Protein 4Q2Q (pdb70)

Foldseek 3Di:
DKDKFKDFAALANQFDWDDDDLPFIFTQGGHPPDSRVVRDHDGFWTWQDKDPDGRSPDDPVCVVVVRNPDDGGDMIITMTHNVDGDDDDD

Structure (mmCIF, N/CA/C/O backbone):
data_4Q2Q
#
_entry.id   4Q2Q
#
_cell.length_a   50.607
_cell.length_b   50.607
_cell.length_c   78.678
_cell.angle_alpha   90.000
_cell.angle_beta   90.000
_cell.angle_gamma   90.000
#
_symmetry.space_group_name_H-M   'P 41 21 2'
#
loop_
_entity.id
_entity.type
_entity.pdbx_description
1 polymer 'Tight junction protein ZO-1'
2 water water
#
loop_
_atom_site.group_PDB
_atom_site.id
_atom_site.type_symbol
_atom_site.label_atom_id
_atom_site.label_alt_id
_atom_site.label_comp_id
_atom_site.label_asym_id
_atom_site.label_entity_id
_atom_site.label_seq_id
_atom_site.pdbx_PDB_ins_code
_atom_site.Cartn_x
_atom_site.Cartn_y
_atom_site.Cartn_z
_atom_site.occupancy
_atom_site.B_iso_or_equiv
_atom_site.auth_seq_id
_atom_site.auth_comp_id
_atom_site.auth_asym_id
_atom_site.auth_atom_id
_atom_site.pdbx_PDB_model_num
ATOM 1 N N . SER A 1 7 ? 11.375 -15.981 5.824 1.00 47.68 420 SER A N 1
ATOM 2 C CA . SER A 1 7 ? 11.583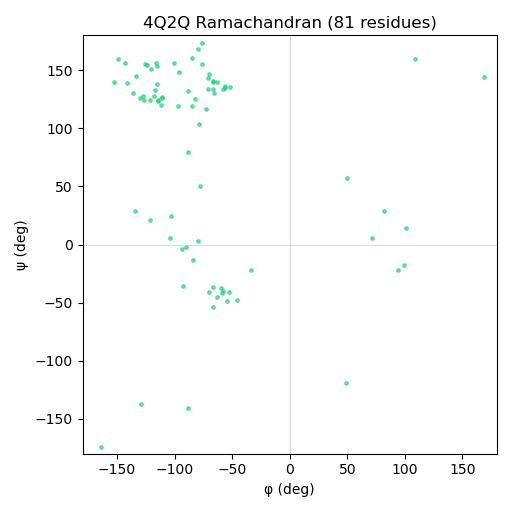 -14.590 5.281 1.00 44.16 420 SER A CA 1
ATOM 3 C C . SER A 1 7 ? 11.226 -14.452 3.793 1.00 40.41 420 SER A C 1
ATOM 4 O O . SER A 1 7 ? 10.454 -13.582 3.421 1.00 41.39 420 SER A O 1
ATOM 7 N N . MET A 1 8 ? 11.833 -15.265 2.942 1.00 33.16 421 MET A N 1
ATOM 8 C CA . MET A 1 8 ? 11.401 -15.349 1.551 1.00 33.75 421 MET A CA 1
ATOM 9 C C . MET A 1 8 ? 10.537 -16.586 1.314 1.00 28.92 421 MET A C 1
ATOM 10 O O . MET A 1 8 ? 10.595 -17.597 2.054 1.00 34.54 421 MET A O 1
ATOM 15 N N . LYS A 1 9 ? 9.723 -16.500 0.273 1.00 27.94 422 LYS A N 1
ATOM 16 C CA . LYS A 1 9 ? 8.862 -17.595 -0.121 1.00 29.12 422 LYS A CA 1
ATOM 17 C C . LYS A 1 9 ? 8.815 -17.685 -1.641 1.00 24.52 422 LYS A C 1
ATOM 18 O O . LYS A 1 9 ? 8.730 -16.665 -2.311 1.00 26.96 422 LYS A O 1
ATOM 24 N N . LEU A 1 10 ? 8.844 -18.901 -2.176 1.00 28.03 423 LEU A N 1
ATOM 25 C CA . LEU A 1 10 ? 8.736 -19.114 -3.611 1.00 26.23 423 LEU A CA 1
ATOM 26 C C . LEU A 1 10 ? 7.392 -19.787 -3.861 1.00 27.13 423 LEU A C 1
ATOM 27 O O . LEU A 1 10 ? 7.109 -20.857 -3.297 1.00 30.19 423 LEU A O 1
ATOM 32 N N . VAL A 1 11 ? 6.550 -19.125 -4.657 1.00 22.42 424 VAL A N 1
ATOM 33 C CA . VAL A 1 11 ? 5.162 -19.531 -4.946 1.00 26.30 424 VAL A CA 1
ATOM 34 C C . VAL A 1 11 ? 5.138 -19.867 -6.446 1.00 26.42 424 VAL A C 1
ATOM 35 O O . VAL A 1 11 ? 5.515 -19.026 -7.246 1.00 28.80 424 VAL A O 1
ATOM 39 N N . LYS A 1 12 ? 4.706 -21.077 -6.826 1.00 23.32 425 LYS A N 1
ATOM 40 C CA . LYS A 1 12 ? 4.658 -21.492 -8.231 1.00 21.75 425 LYS A CA 1
ATOM 41 C C . LYS A 1 12 ? 3.290 -22.067 -8.514 1.00 20.87 425 LYS A C 1
ATOM 42 O O . LYS A 1 12 ? 2.802 -22.932 -7.792 1.00 22.61 425 LYS A O 1
ATOM 48 N N . PHE A 1 13 ? 2.622 -21.542 -9.535 1.00 22.21 426 PHE A N 1
ATOM 49 C CA . PHE A 1 13 ? 1.303 -22.083 -9.914 1.00 23.83 426 PHE A CA 1
ATOM 50 C C . PHE A 1 13 ? 1.110 -21.901 -11.411 1.00 22.49 426 PHE A C 1
ATOM 51 O O . PHE A 1 13 ? 1.751 -21.042 -12.030 1.00 22.62 426 PHE A O 1
ATOM 59 N N . ARG A 1 14 ? 0.192 -22.684 -11.975 1.00 27.91 427 ARG A N 1
ATOM 60 C CA . ARG A 1 14 ? -0.215 -22.500 -13.358 1.00 30.02 427 ARG A CA 1
ATOM 61 C C . ARG A 1 14 ? -1.254 -21.385 -13.453 1.00 25.26 427 ARG A C 1
ATOM 62 O O . ARG A 1 14 ? -2.298 -21.444 -12.797 1.00 29.77 427 ARG A O 1
ATOM 70 N N . LYS A 1 15 ? -0.994 -20.378 -14.285 1.00 24.97 428 LYS A N 1
ATOM 71 C CA . LYS A 1 15 ? -1.952 -19.297 -14.464 1.00 24.11 428 LYS A CA 1
ATOM 72 C C . LYS A 1 15 ? -3.220 -19.847 -15.124 1.00 22.25 428 LYS A C 1
ATOM 73 O O . LYS A 1 15 ? -3.145 -20.556 -16.135 1.00 25.10 428 LYS A O 1
ATOM 79 N N . GLY A 1 16 ? -4.368 -19.518 -14.527 1.00 22.13 429 GLY A N 1
ATOM 80 C CA . GLY A 1 16 ? -5.664 -19.739 -15.132 1.00 22.24 429 GLY A CA 1
ATOM 81 C C . GLY A 1 16 ? -6.041 -18.547 -15.979 1.00 22.42 429 GLY A C 1
ATOM 82 O O . GLY A 1 16 ? -5.201 -17.965 -16.664 1.00 26.41 429 GLY A O 1
ATOM 83 N N . ASP A 1 17 ? -7.321 -18.168 -15.940 1.00 23.85 430 ASP A N 1
ATOM 84 C CA . ASP A 1 17 ? -7.788 -17.034 -16.711 1.00 24.84 430 ASP A CA 1
ATOM 85 C C . ASP A 1 17 ? -7.238 -15.679 -16.219 1.00 27.57 430 ASP A C 1
ATOM 86 O O . ASP A 1 17 ? -7.144 -14.713 -16.983 1.00 32.50 430 ASP A O 1
ATOM 91 N N A SER A 1 18 ? -6.903 -15.599 -14.940 0.50 26.73 431 SER A N 1
ATOM 92 N N B SER A 1 18 ? -6.853 -15.656 -14.950 0.50 25.93 431 SER A N 1
ATOM 93 C CA A SER A 1 18 ? -6.245 -14.404 -14.363 0.50 24.80 431 SER A CA 1
ATOM 94 C CA B SER A 1 18 ? -6.198 -14.499 -14.326 0.50 25.18 431 SER A CA 1
ATOM 95 C C A SER A 1 18 ? -5.198 -14.913 -13.391 0.50 22.56 431 SER A C 1
ATOM 96 C C B SER A 1 18 ? -5.047 -14.985 -13.472 0.50 24.36 431 SER A C 1
ATOM 97 O O A SER A 1 18 ? -5.220 -16.101 -13.028 0.50 22.68 431 SER A O 1
ATOM 98 O O B SER A 1 18 ? -4.844 -16.180 -13.265 0.50 24.72 431 SER A O 1
ATOM 103 N N . VAL A 1 19 ? -4.275 -14.043 -12.955 1.00 25.07 432 VAL A N 1
ATOM 104 C CA A VAL A 1 19 ? -3.216 -14.505 -12.037 0.50 22.31 432 VAL A CA 1
ATOM 105 C CA B VAL A 1 19 ? -3.193 -14.366 -12.025 0.50 22.90 432 VAL A CA 1
ATOM 106 C C . VAL A 1 19 ? -3.713 -14.623 -10.599 1.00 19.00 432 VAL A C 1
ATOM 107 O O . VAL A 1 19 ? -3.074 -15.330 -9.793 1.00 25.99 432 VAL A O 1
ATOM 114 N N . GLY A 1 20 ? -4.842 -13.980 -10.266 1.00 20.79 433 GLY A N 1
ATOM 115 C CA . GLY A 1 20 ? -5.423 -14.120 -8.912 1.00 20.60 433 GLY A CA 1
ATOM 116 C C . GLY A 1 20 ? -4.834 -13.260 -7.823 1.00 21.56 433 GLY A C 1
ATOM 117 O O . GLY A 1 20 ? -4.865 -13.647 -6.642 1.00 22.83 433 GLY A O 1
ATOM 118 N N . LEU A 1 21 ? -4.329 -12.099 -8.219 1.00 17.90 434 LEU A N 1
ATOM 119 C CA A LEU A 1 21 ? -3.600 -11.163 -7.355 0.50 17.99 434 LEU A CA 1
ATOM 120 C CA B LEU A 1 21 ? -3.806 -11.181 -7.230 0.50 17.20 434 LEU A CA 1
ATOM 121 C C . LEU A 1 21 ? -4.042 -9.731 -7.646 1.00 17.09 434 LEU A C 1
ATOM 122 O O . LEU A 1 21 ? -4.395 -9.425 -8.791 1.00 18.33 434 LEU A O 1
ATOM 131 N N . ARG A 1 22 ? -3.942 -8.850 -6.642 1.00 18.11 435 ARG A N 1
ATOM 132 C CA . ARG A 1 22 ? -3.953 -7.422 -6.859 1.00 18.22 435 ARG A CA 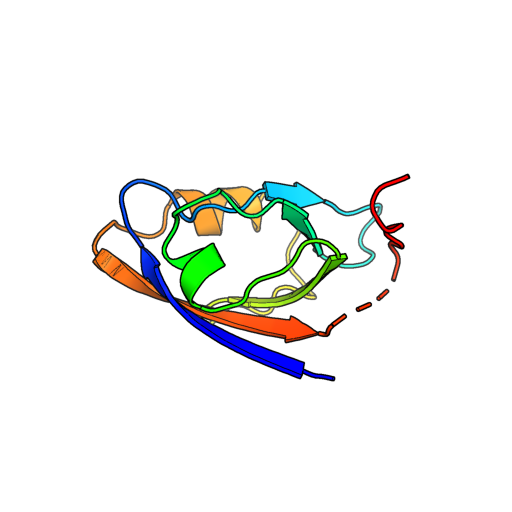1
ATOM 133 C C . ARG A 1 22 ? -2.685 -6.867 -6.239 1.00 16.80 435 ARG A C 1
ATOM 134 O O . ARG A 1 22 ? -2.126 -7.463 -5.303 1.00 17.91 435 ARG A O 1
ATOM 142 N N . LEU A 1 23 ? -2.235 -5.718 -6.754 1.00 17.34 436 LEU A N 1
ATOM 143 C CA . LEU A 1 23 ? -0.951 -5.101 -6.393 1.00 16.58 436 LEU A CA 1
ATOM 144 C C . LEU A 1 23 ? -1.158 -3.743 -5.719 1.00 15.84 436 LEU A C 1
ATOM 145 O O . LEU A 1 23 ? -2.156 -3.048 -5.944 1.00 17.76 436 LEU A O 1
ATOM 150 N N . ALA A 1 24 ? -0.154 -3.361 -4.935 1.00 16.93 437 ALA A N 1
ATOM 151 C CA . ALA A 1 24 ? -0.075 -2.006 -4.383 1.00 16.42 437 ALA A CA 1
ATOM 152 C C . ALA A 1 24 ? 1.374 -1.567 -4.364 1.00 16.52 437 ALA A C 1
ATOM 153 O O . ALA A 1 24 ? 2.301 -2.372 -4.267 1.00 17.01 437 ALA A O 1
ATOM 155 N N . GLY A 1 25 ? 1.555 -0.263 -4.374 1.00 16.44 438 GLY A N 1
ATOM 156 C CA . GLY A 1 25 ? 2.870 0.319 -4.238 1.00 17.48 438 GLY A CA 1
ATOM 157 C C . GLY A 1 25 ? 2.726 1.798 -3.881 1.00 18.06 438 GLY A C 1
ATOM 158 O O . GLY A 1 25 ? 1.627 2.282 -3.554 1.00 20.10 438 GLY A O 1
ATOM 159 N N . GLY A 1 26 ? 3.867 2.491 -3.851 1.00 20.64 439 GLY A N 1
ATOM 160 C CA . GLY A 1 26 ? 3.913 3.927 -3.630 1.00 22.75 439 GLY A CA 1
ATOM 161 C C . GLY A 1 26 ? 4.760 4.574 -4.701 1.00 22.47 439 GLY A C 1
ATOM 162 O O . GLY A 1 26 ? 4.659 4.219 -5.867 1.00 24.07 439 GLY A O 1
ATOM 163 N N . ASN A 1 27 ? 5.598 5.524 -4.290 1.00 26.36 440 ASN A N 1
ATOM 164 C CA . ASN A 1 27 ? 6.499 6.210 -5.209 1.00 29.26 440 ASN A CA 1
ATOM 165 C C . ASN A 1 27 ? 7.822 5.458 -5.335 1.00 27.27 440 ASN A C 1
ATOM 166 O O . ASN A 1 27 ? 8.801 5.808 -4.689 1.00 30.63 440 ASN A O 1
ATOM 171 N N . ASP A 1 28 ? 7.816 4.397 -6.153 1.00 28.60 441 ASP A N 1
ATOM 172 C CA . ASP A 1 28 ? 8.967 3.521 -6.413 1.00 27.65 441 ASP A CA 1
ATOM 173 C C . ASP A 1 28 ? 9.611 3.051 -5.120 1.00 27.35 441 ASP A C 1
ATOM 174 O O . ASP A 1 28 ? 10.805 3.212 -4.907 1.00 29.84 441 ASP A O 1
ATOM 179 N N . VAL A 1 29 ? 8.782 2.411 -4.297 1.00 23.20 442 VAL A N 1
ATOM 180 C CA . VAL A 1 29 ? 9.165 1.811 -3.031 1.00 22.93 442 VAL A CA 1
ATOM 181 C C . VAL A 1 29 ? 8.872 0.280 -2.971 1.00 22.93 442 VAL A C 1
ATOM 182 O O . VAL A 1 29 ? 8.764 -0.319 -1.880 1.00 23.61 442 VAL A O 1
ATOM 186 N N . GLY A 1 30 ? 8.740 -0.358 -4.137 1.00 22.56 443 GLY A N 1
ATOM 187 C CA . GLY A 1 30 ? 8.475 -1.800 -4.182 1.00 19.91 443 GLY A CA 1
ATOM 188 C C . GLY A 1 30 ? 7.065 -2.084 -4.637 1.00 18.55 443 GLY A C 1
ATOM 189 O O . GLY A 1 30 ? 6.181 -1.227 -4.583 1.00 20.39 443 GLY A O 1
ATOM 190 N N . ILE A 1 31 ? 6.861 -3.309 -5.100 1.00 16.72 444 ILE A N 1
ATOM 191 C CA . ILE A 1 31 ? 5.551 -3.807 -5.543 1.00 14.99 444 ILE A CA 1
ATOM 192 C C . ILE A 1 31 ? 5.095 -4.867 -4.534 1.00 15.35 444 ILE A C 1
ATOM 193 O O . ILE A 1 31 ? 5.834 -5.815 -4.247 1.00 16.80 444 ILE A O 1
ATOM 198 N N . PHE A 1 32 ? 3.889 -4.707 -4.002 1.00 16.19 445 PHE A N 1
ATOM 199 C CA . PHE A 1 32 ? 3.374 -5.558 -2.909 1.00 15.66 445 PHE A CA 1
ATOM 200 C C . PHE A 1 32 ? 2.089 -6.280 -3.317 1.00 16.05 445 PHE A C 1
ATOM 201 O O . PHE A 1 32 ? 1.323 -5.755 -4.139 1.00 17.15 445 PHE A O 1
ATOM 209 N N . VAL A 1 33 ? 1.872 -7.465 -2.730 1.00 16.82 446 VAL A N 1
ATOM 210 C CA . VAL A 1 33 ? 0.604 -8.168 -2.847 1.00 17.57 446 VAL A CA 1
ATOM 211 C C . VAL A 1 33 ? -0.459 -7.457 -1.999 1.00 17.42 446 VAL A C 1
ATOM 212 O O . VAL A 1 33 ? -0.310 -7.334 -0.799 1.00 17.53 446 VAL A O 1
ATOM 216 N N . ALA A 1 34 ? -1.497 -6.939 -2.657 1.00 16.85 447 ALA A N 1
ATOM 217 C CA . ALA A 1 34 ? -2.585 -6.235 -1.984 1.00 15.83 447 ALA A CA 1
ATOM 218 C C . ALA A 1 34 ? -3.854 -7.092 -1.885 1.00 18.71 447 ALA A C 1
ATOM 219 O O . ALA A 1 34 ? -4.877 -6.628 -1.392 1.00 24.41 447 ALA A O 1
ATOM 221 N N . GLY A 1 35 ? -3.785 -8.335 -2.297 1.00 18.67 448 GLY A N 1
ATOM 222 C CA . GLY A 1 35 ? -4.934 -9.205 -2.236 1.00 18.36 448 GLY A CA 1
ATOM 223 C C . GLY A 1 35 ? -4.639 -10.465 -3.025 1.00 18.50 448 GLY A C 1
ATOM 224 O O . GLY A 1 35 ? -3.918 -10.420 -4.036 1.00 18.99 448 GLY A O 1
ATOM 225 N N . VAL A 1 36 ? -5.162 -11.592 -2.527 1.00 18.83 449 VAL A N 1
ATOM 226 C CA . VAL A 1 36 ? -5.047 -12.899 -3.188 1.00 19.35 449 VAL A CA 1
ATOM 227 C C . VAL A 1 36 ? -6.452 -13.479 -3.304 1.00 17.32 449 VAL A C 1
ATOM 228 O O . VAL A 1 36 ? -7.193 -13.510 -2.358 1.00 18.56 449 VAL A O 1
ATOM 232 N N . LEU A 1 37 ? -6.827 -13.871 -4.507 1.00 19.16 450 LEU A N 1
ATOM 233 C CA . LEU A 1 37 ? -8.185 -14.282 -4.807 1.00 19.81 450 LEU A CA 1
ATOM 234 C C . LEU A 1 37 ? -8.502 -15.577 -4.074 1.00 18.63 450 LEU A C 1
ATOM 235 O O . LEU A 1 37 ? -7.711 -16.526 -4.076 1.00 18.12 450 LEU A O 1
ATOM 240 N N . GLU A 1 38 ? -9.656 -15.633 -3.433 1.00 16.57 451 GLU A N 1
ATOM 241 C CA . GLU A 1 38 ? -10.073 -16.825 -2.716 1.00 15.94 451 GLU A CA 1
ATOM 242 C C . GLU A 1 38 ? -10.312 -17.960 -3.703 1.00 16.83 451 GLU A C 1
ATOM 243 O O . GLU A 1 38 ? -10.814 -17.754 -4.795 1.00 17.42 451 GLU A O 1
ATOM 249 N N . ASP A 1 39 ? -9.887 -19.155 -3.305 1.00 19.19 452 ASP A N 1
ATOM 250 C CA . ASP A 1 39 ? -9.989 -20.383 -4.105 1.00 18.89 452 ASP A CA 1
ATOM 251 C C . ASP A 1 39 ? -9.040 -20.442 -5.310 1.00 19.47 452 ASP A C 1
ATOM 252 O O . ASP A 1 39 ? -9.072 -21.409 -6.072 1.00 23.77 452 ASP A O 1
ATOM 257 N N . SER A 1 40 ? -8.158 -19.463 -5.448 1.00 19.79 453 SER A N 1
ATOM 258 C CA . SER A 1 40 ? -7.275 -19.418 -6.617 1.00 18.90 453 SER A CA 1
ATOM 259 C C . SER A 1 40 ? -6.033 -20.282 -6.415 1.00 17.57 453 SER A C 1
ATOM 260 O O . SER A 1 40 ? -5.652 -20.588 -5.282 1.00 19.59 453 SER A O 1
ATOM 263 N N . PRO A 1 41 ? -5.368 -20.654 -7.518 1.00 18.76 454 PRO A N 1
ATOM 264 C CA . PRO A 1 41 ? -4.062 -21.307 -7.428 1.00 19.15 454 PRO A CA 1
ATOM 265 C C . PRO A 1 41 ? -3.071 -20.506 -6.580 1.00 18.52 454 PRO A C 1
ATOM 266 O O . PRO A 1 41 ? -2.326 -21.085 -5.789 1.00 19.71 454 PRO A O 1
ATOM 270 N N . ALA A 1 42 ? -3.065 -19.189 -6.718 1.00 19.14 455 ALA A N 1
ATOM 271 C CA . ALA A 1 42 ? -2.158 -18.365 -5.904 1.00 17.81 455 ALA A CA 1
ATOM 272 C C . ALA A 1 42 ? -2.386 -18.529 -4.399 1.00 20.15 455 ALA A C 1
ATOM 273 O O . ALA A 1 42 ? -1.442 -18.584 -3.620 1.00 20.35 455 ALA A O 1
ATOM 275 N N . ALA A 1 43 ? -3.642 -18.584 -3.995 1.00 20.04 456 ALA A N 1
ATOM 276 C CA . ALA A 1 43 ? -4.040 -18.857 -2.603 1.00 19.60 456 ALA A CA 1
ATOM 277 C C . ALA A 1 43 ? -3.619 -20.219 -2.115 1.00 21.41 456 ALA A C 1
ATOM 278 O O . ALA A 1 43 ? -3.134 -20.390 -1.003 1.00 23.20 456 ALA A O 1
ATOM 280 N N . LYS A 1 44 ? -3.842 -21.210 -2.961 1.00 20.86 457 LYS A N 1
ATOM 281 C CA . LYS A 1 44 ? -3.488 -22.574 -2.624 1.00 23.52 457 LYS A CA 1
ATOM 282 C C . LYS A 1 44 ? -1.995 -22.697 -2.361 1.00 20.80 457 LYS A C 1
ATOM 283 O O . LYS A 1 44 ? -1.597 -23.401 -1.461 1.00 26.41 457 LYS A O 1
ATOM 289 N N . GLU A 1 45 ? -1.183 -21.959 -3.127 1.00 21.23 458 GLU A N 1
ATOM 290 C CA . GLU A 1 45 ? 0.274 -22.061 -3.051 1.00 21.73 458 GLU A CA 1
ATOM 291 C C . GLU A 1 45 ? 0.898 -21.118 -2.048 1.00 23.80 458 GLU A C 1
ATOM 292 O O . GLU A 1 45 ? 2.088 -21.114 -1.873 1.00 30.91 458 GLU A O 1
ATOM 298 N N . GLY A 1 46 ? 0.101 -20.292 -1.389 1.00 23.45 459 GLY A N 1
ATOM 299 C CA . GLY A 1 46 ? 0.598 -19.556 -0.220 1.00 24.46 459 GLY A CA 1
ATOM 300 C C . GLY A 1 46 ? 0.979 -18.101 -0.405 1.00 22.06 459 GLY A C 1
ATOM 301 O O . GLY A 1 46 ? 1.642 -17.569 0.455 1.00 24.76 459 GLY A O 1
ATOM 302 N N . LEU A 1 47 ? 0.597 -17.450 -1.503 1.00 20.40 460 LEU A N 1
ATOM 303 C CA . LEU A 1 47 ? 0.820 -16.000 -1.629 1.00 21.65 460 LEU A CA 1
ATOM 304 C C . LEU A 1 47 ? -0.055 -15.298 -0.591 1.00 23.16 460 LEU A C 1
ATOM 305 O O . LEU A 1 47 ? -1.178 -15.765 -0.344 1.00 26.40 460 LEU A O 1
ATOM 310 N N . GLU A 1 48 ? 0.461 -14.237 0.056 1.00 23.86 461 GLU A N 1
ATOM 311 C CA . GLU A 1 48 ? -0.292 -13.488 1.092 1.00 24.73 461 GLU A CA 1
ATOM 312 C C . GLU A 1 48 ? -0.222 -11.986 0.935 1.00 21.35 461 GLU A C 1
ATOM 313 O O . GLU A 1 48 ? 0.791 -11.455 0.497 1.00 23.70 461 GLU A O 1
ATOM 319 N N . GLU A 1 49 ? -1.318 -11.304 1.273 1.00 22.61 462 GLU A N 1
ATOM 320 C CA . GLU A 1 49 ? -1.376 -9.841 1.262 1.00 20.84 462 GLU A CA 1
ATOM 321 C C . GLU A 1 49 ? -0.259 -9.337 2.171 1.00 19.76 462 GLU A C 1
ATOM 322 O O . GLU A 1 49 ? -0.029 -9.887 3.258 1.00 22.09 462 GLU A O 1
ATOM 328 N N . GLY A 1 50 ? 0.458 -8.311 1.703 1.00 18.51 463 GLY A N 1
ATOM 329 C CA . GLY A 1 50 ? 1.570 -7.711 2.447 1.00 19.37 463 GLY A CA 1
ATOM 330 C C . GLY A 1 50 ? 2.944 -8.156 2.029 1.00 20.10 463 GLY A C 1
ATOM 331 O O . GLY A 1 50 ? 3.933 -7.496 2.326 1.00 21.35 463 GLY A O 1
ATOM 332 N N . ASP A 1 51 ? 3.000 -9.282 1.317 1.00 20.88 464 ASP A N 1
ATOM 333 C CA . ASP A 1 51 ? 4.258 -9.789 0.764 1.00 22.32 464 ASP A CA 1
ATOM 334 C C . ASP A 1 51 ? 4.809 -8.778 -0.263 1.00 22.47 464 ASP A C 1
ATOM 335 O O . ASP A 1 51 ? 4.056 -8.245 -1.057 1.00 19.15 464 ASP A O 1
ATOM 340 N N . GLN A 1 52 ? 6.117 -8.539 -0.285 1.00 19.51 465 GLN A N 1
ATOM 341 C CA . GLN A 1 52 ? 6.718 -7.784 -1.376 1.00 19.32 465 GLN A CA 1
ATOM 342 C C . GLN A 1 52 ? 7.092 -8.783 -2.473 1.00 17.00 465 GLN A C 1
ATOM 343 O O . GLN A 1 52 ? 7.726 -9.805 -2.208 1.00 19.49 465 GLN A O 1
ATOM 349 N N . ILE A 1 53 ? 6.737 -8.479 -3.712 1.00 16.53 466 ILE A N 1
ATOM 350 C CA . ILE A 1 53 ? 7.132 -9.310 -4.862 1.00 16.50 466 ILE A CA 1
ATOM 351 C C . ILE A 1 53 ? 8.507 -8.869 -5.303 1.00 17.52 466 ILE A C 1
ATOM 352 O O . ILE A 1 53 ? 8.714 -7.717 -5.694 1.00 18.82 466 ILE A O 1
ATOM 357 N N . LEU A 1 54 ? 9.437 -9.802 -5.245 1.00 17.10 467 LEU A N 1
ATOM 358 C CA . LEU A 1 54 ? 10.819 -9.538 -5.668 1.00 17.82 467 LEU A CA 1
ATOM 359 C C . LEU A 1 54 ? 11.108 -9.883 -7.108 1.00 16.71 467 LEU A C 1
ATOM 360 O O . LEU A 1 54 ? 11.881 -9.200 -7.792 1.00 18.29 467 LEU A O 1
ATOM 365 N N . ARG A 1 55 ? 10.492 -10.945 -7.563 1.00 17.86 468 ARG A N 1
ATOM 366 C CA . ARG A 1 55 ? 10.729 -11.485 -8.893 1.00 17.59 468 ARG A CA 1
ATOM 367 C C . ARG A 1 55 ? 9.455 -12.204 -9.337 1.00 17.08 468 ARG A C 1
ATOM 368 O O . ARG A 1 55 ? 8.832 -12.918 -8.547 1.00 17.38 468 ARG A O 1
ATOM 376 N N . VAL A 1 56 ? 9.117 -12.033 -10.609 1.00 16.34 469 VAL A N 1
ATOM 377 C CA . VAL A 1 56 ? 8.126 -12.883 -11.271 1.00 15.46 469 VAL A CA 1
ATOM 378 C C . VAL A 1 56 ? 8.781 -13.426 -12.528 1.00 16.50 469 VAL A C 1
ATOM 379 O O . VAL A 1 56 ? 9.295 -12.678 -13.345 1.00 18.26 469 VAL A O 1
ATOM 383 N N . ASN A 1 57 ? 8.798 -14.737 -12.651 1.00 16.09 470 ASN A N 1
ATOM 384 C CA . ASN A 1 57 ? 9.469 -15.411 -13.787 1.00 17.51 470 ASN A CA 1
ATOM 385 C C . ASN A 1 57 ? 10.857 -14.855 -13.969 1.00 18.36 470 ASN A C 1
ATOM 386 O O . ASN A 1 57 ? 11.652 -14.955 -13.020 1.00 18.15 470 ASN A O 1
ATOM 391 N N . ASN A 1 58 ? 11.167 -14.264 -15.119 1.00 17.30 471 ASN A N 1
ATOM 392 C CA . ASN A 1 58 ? 12.519 -13.753 -15.369 1.00 17.04 471 ASN A CA 1
ATOM 393 C C . ASN A 1 58 ? 12.653 -12.240 -15.248 1.00 18.24 471 ASN A C 1
ATOM 394 O O . ASN A 1 58 ? 13.543 -11.665 -15.815 1.00 17.95 471 ASN A O 1
ATOM 399 N N . VAL A 1 59 ? 11.769 -11.607 -14.478 1.00 17.88 472 VAL A N 1
ATOM 400 C CA . VAL A 1 59 ? 11.719 -10.151 -14.319 1.00 17.91 472 VAL A CA 1
ATOM 401 C C . VAL A 1 59 ? 11.989 -9.708 -12.870 1.00 17.50 472 VAL A C 1
ATOM 402 O O . VAL A 1 59 ? 11.387 -10.213 -11.931 1.00 16.83 472 VAL A O 1
ATOM 406 N N . ASP A 1 60 ? 12.856 -8.707 -12.722 1.00 18.70 473 ASP A N 1
ATOM 407 C CA . ASP A 1 60 ? 13.164 -8.101 -11.429 1.00 17.12 473 ASP A CA 1
ATOM 408 C C . ASP A 1 60 ? 12.049 -7.126 -11.050 1.00 16.97 473 ASP A C 1
ATOM 409 O O . ASP A 1 60 ? 11.974 -5.993 -11.560 1.00 18.72 473 ASP A O 1
ATOM 414 N N . PHE A 1 61 ? 11.205 -7.565 -10.128 1.00 18.10 474 PHE A N 1
ATOM 415 C CA . PHE A 1 61 ? 10.058 -6.767 -9.714 1.00 17.60 474 PHE A CA 1
ATOM 416 C C . PHE A 1 61 ? 10.430 -5.655 -8.712 1.00 18.00 474 PHE A C 1
ATOM 417 O O . PHE A 1 61 ? 9.548 -4.909 -8.253 1.00 18.36 474 PHE A O 1
ATOM 425 N N . THR A 1 62 ? 11.718 -5.520 -8.401 1.00 19.18 475 THR A N 1
ATOM 426 C CA . THR A 1 62 ? 12.220 -4.402 -7.606 1.00 19.53 475 THR A CA 1
ATOM 427 C C . THR A 1 62 ? 12.721 -3.237 -8.478 1.00 20.28 475 THR A C 1
ATOM 428 O O . THR A 1 62 ? 13.095 -2.187 -7.907 1.00 22.52 475 THR A O 1
ATOM 432 N N . ASN A 1 63 ? 12.713 -3.392 -9.820 1.00 19.83 476 ASN A N 1
ATOM 433 C CA . ASN A 1 63 ? 13.159 -2.336 -10.759 1.00 21.16 476 ASN A CA 1
ATOM 434 C C . ASN A 1 63 ? 12.266 -2.072 -11.979 1.00 21.34 476 ASN A C 1
ATOM 435 O O . ASN A 1 63 ? 12.750 -1.791 -13.096 1.00 26.39 476 ASN A O 1
ATOM 440 N N . ILE A 1 64 ? 10.991 -2.329 -11.780 1.00 25.30 477 ILE A N 1
ATOM 441 C CA . ILE A 1 64 ? 9.926 -2.234 -12.807 1.00 25.17 477 ILE A CA 1
ATOM 442 C C . ILE A 1 64 ? 8.959 -1.102 -12.381 1.00 26.13 477 ILE A C 1
ATOM 443 O O . ILE A 1 64 ? 8.648 -0.968 -11.197 1.00 23.74 477 ILE A O 1
ATOM 448 N N . ILE A 1 65 ? 8.497 -0.260 -13.316 1.00 27.28 478 ILE A N 1
ATOM 449 C CA . ILE A 1 65 ? 7.497 0.762 -12.976 1.00 28.58 478 ILE A CA 1
ATOM 450 C C . ILE A 1 65 ? 6.138 0.079 -12.838 1.00 24.21 478 ILE A C 1
ATOM 451 O O . ILE A 1 65 ? 5.885 -0.989 -13.398 1.00 24.71 478 ILE A O 1
ATOM 456 N N . ARG A 1 66 ? 5.290 0.731 -12.066 1.00 25.85 479 ARG A N 1
ATOM 457 C CA . ARG A 1 66 ? 3.968 0.232 -11.717 1.00 23.65 479 ARG A CA 1
ATOM 458 C C . ARG A 1 66 ? 3.178 -0.325 -12.917 1.00 20.13 479 ARG A C 1
ATOM 459 O O . ARG A 1 66 ? 2.600 -1.408 -12.860 1.00 23.50 479 ARG A O 1
ATOM 467 N N . GLU A 1 67 ? 3.161 0.438 -14.002 1.00 22.57 480 GLU A N 1
ATOM 468 C CA . GLU A 1 67 ? 2.306 0.078 -15.122 1.00 22.37 480 GLU A CA 1
ATOM 469 C C . GLU A 1 67 ? 2.743 -1.212 -15.824 1.00 21.10 480 GLU A C 1
ATOM 470 O O . GLU A 1 67 ? 1.900 -2.006 -16.248 1.00 20.82 480 GLU A O 1
ATOM 476 N N A GLU A 1 68 ? 4.051 -1.400 -15.918 0.50 21.99 481 GLU A N 1
ATOM 477 N N B GLU A 1 68 ? 4.047 -1.464 -15.988 0.50 21.93 481 GLU A N 1
ATOM 478 C CA A GLU A 1 68 ? 4.571 -2.620 -16.481 0.50 21.27 481 GLU A CA 1
ATOM 479 C CA B GLU A 1 68 ? 4.481 -2.747 -16.607 0.50 21.28 481 GLU A CA 1
ATOM 480 C C A GLU A 1 68 ? 4.298 -3.838 -15.605 0.50 20.21 481 GLU A C 1
ATOM 481 C C B GLU A 1 68 ? 4.444 -3.923 -15.612 0.50 21.13 481 GLU A C 1
ATOM 482 O O A GLU A 1 68 ? 3.947 -4.909 -16.109 0.50 21.33 481 GLU A O 1
ATOM 483 O O B GLU A 1 68 ? 4.371 -5.069 -16.046 0.50 24.64 481 GLU A O 1
ATOM 494 N N . ALA A 1 69 ? 4.458 -3.656 -14.299 1.00 22.77 482 ALA A N 1
ATOM 495 C CA . ALA A 1 69 ? 4.198 -4.740 -13.299 1.00 22.81 482 ALA A CA 1
ATOM 496 C C . ALA A 1 69 ? 2.771 -5.290 -13.505 1.00 20.12 482 ALA A C 1
ATOM 497 O O . ALA A 1 69 ? 2.543 -6.486 -13.566 1.00 23.99 482 ALA A O 1
ATOM 499 N N . VAL A 1 70 ? 1.836 -4.377 -13.702 1.00 21.48 483 VAL A N 1
ATOM 500 C CA . VAL A 1 70 ? 0.461 -4.745 -13.953 1.00 21.43 483 VAL A CA 1
ATOM 501 C C . VAL A 1 7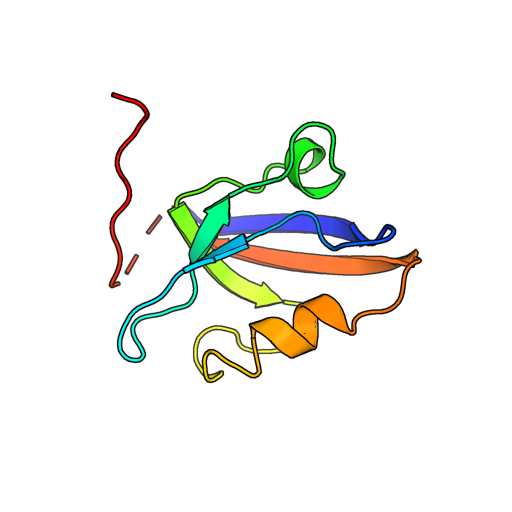0 ? 0.289 -5.465 -15.288 1.00 20.26 483 VAL A C 1
ATOM 502 O O . VAL A 1 70 ? -0.296 -6.541 -15.319 1.00 20.66 483 VAL A O 1
ATOM 506 N N . LEU A 1 71 ? 0.763 -4.853 -16.380 1.00 22.28 484 LEU A N 1
ATOM 507 C CA . LEU A 1 71 ? 0.556 -5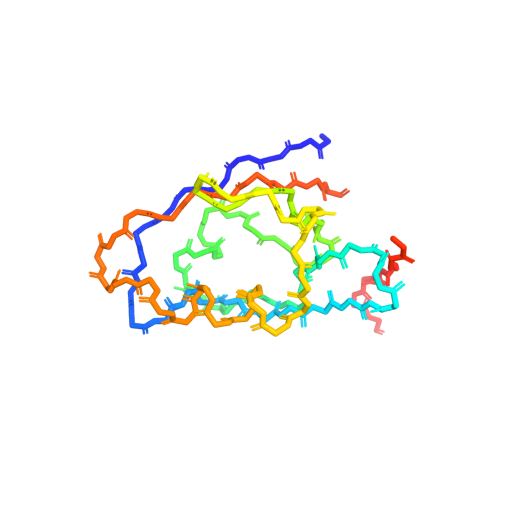.418 -17.701 1.00 23.95 484 LEU A CA 1
ATOM 508 C C . LEU A 1 71 ? 1.292 -6.736 -17.900 1.00 21.41 484 LEU A C 1
ATOM 509 O O . LEU A 1 71 ? 0.783 -7.640 -18.564 1.00 22.96 484 LEU A O 1
ATOM 514 N N . PHE A 1 72 ? 2.497 -6.851 -17.335 1.00 20.83 485 PHE A N 1
ATOM 515 C CA . PHE A 1 72 ? 3.230 -8.096 -17.415 1.00 21.26 485 PHE A CA 1
ATOM 516 C C . PHE A 1 72 ? 2.379 -9.252 -16.882 1.00 19.58 485 PHE A C 1
ATOM 517 O O . PHE A 1 72 ? 2.272 -10.310 -17.498 1.00 20.89 485 PHE A O 1
ATOM 525 N N . LEU A 1 73 ? 1.787 -9.072 -15.714 1.00 19.42 486 LEU A N 1
ATOM 526 C CA . LEU A 1 73 ? 1.015 -10.159 -15.089 1.00 19.57 486 LEU A CA 1
ATOM 527 C C . LEU A 1 73 ? -0.277 -10.420 -15.865 1.00 20.39 486 LEU A C 1
ATOM 528 O O . LEU A 1 73 ? -0.631 -11.573 -16.122 1.00 21.94 486 LEU A O 1
ATOM 533 N N . LEU A 1 74 ? -0.938 -9.370 -16.303 1.00 22.66 487 LEU A N 1
ATOM 534 C CA . LEU A 1 74 ? -2.145 -9.553 -17.147 1.00 25.70 487 LEU A CA 1
ATOM 535 C C . LEU A 1 74 ? -1.890 -10.332 -18.429 1.00 27.85 487 LEU A C 1
ATOM 536 O O . LEU A 1 74 ? -2.739 -11.127 -18.880 1.00 33.93 487 LEU A O 1
ATOM 541 N N . ASP A 1 75 ? -0.757 -10.058 -19.046 1.00 26.82 488 ASP A N 1
ATOM 542 C CA . ASP A 1 75 ? -0.462 -10.625 -20.364 1.00 27.65 488 ASP A CA 1
ATOM 543 C C . ASP A 1 75 ? 0.128 -12.030 -20.364 1.00 32.07 488 ASP A C 1
ATOM 544 O O . ASP A 1 75 ? 0.141 -12.670 -21.413 1.00 30.62 488 ASP A O 1
ATOM 549 N N . LEU A 1 76 ? 0.581 -12.548 -19.218 1.00 24.12 489 LEU A N 1
ATOM 550 C CA . LEU A 1 76 ? 1.078 -13.922 -19.206 1.00 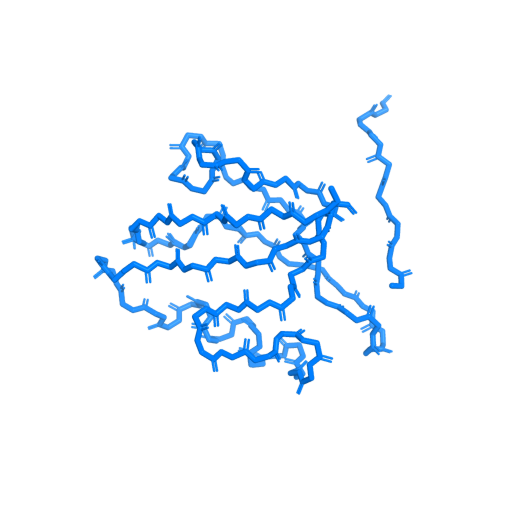26.73 489 LEU A CA 1
ATOM 551 C C . LEU A 1 76 ? -0.025 -14.842 -19.727 1.00 23.73 489 LEU A C 1
ATOM 552 O O . LEU A 1 76 ? -1.189 -14.681 -19.346 1.00 24.91 489 LEU A O 1
ATOM 557 N N . PRO A 1 77 ? 0.322 -15.778 -20.626 1.00 27.62 490 PRO A N 1
ATOM 558 C CA . PRO A 1 77 ? -0.736 -16.647 -21.131 1.00 28.23 490 PRO A CA 1
ATOM 559 C C . PRO A 1 77 ? -1.285 -17.652 -20.130 1.00 27.63 490 PRO A C 1
ATOM 560 O O . PRO A 1 77 ? -0.563 -18.195 -19.296 1.00 24.34 490 PRO A O 1
ATOM 564 N N . LYS A 1 78 ? -2.570 -17.937 -20.266 1.00 29.55 491 LYS A N 1
ATOM 565 C CA . LYS A 1 78 ? -3.203 -19.018 -19.550 1.00 26.45 491 LYS A CA 1
ATOM 566 C C . LYS A 1 78 ? -2.439 -20.308 -19.738 1.00 26.19 491 LYS A C 1
ATOM 567 O O . LYS A 1 78 ? -2.074 -20.667 -20.864 1.00 28.93 491 LYS A O 1
ATOM 573 N N . GLY A 1 79 ? -2.246 -21.034 -18.651 1.00 25.87 492 GLY A N 1
ATOM 574 C CA . GLY A 1 79 ? -1.545 -22.291 -18.696 1.00 27.55 492 GLY A CA 1
ATOM 575 C C . GLY A 1 79 ? -0.080 -22.214 -18.410 1.00 28.48 492 GLY A C 1
ATOM 576 O O . GLY A 1 79 ? 0.542 -23.222 -18.037 1.00 29.71 492 GLY A O 1
ATOM 577 N N . GLU A 1 80 ? 0.502 -21.034 -18.590 1.00 26.40 493 GLU A N 1
ATOM 578 C CA . GLU A 1 80 ? 1.909 -20.886 -18.283 1.00 25.33 493 GLU A CA 1
ATOM 579 C C . GLU A 1 80 ? 2.129 -20.927 -16.775 1.00 25.31 493 GLU A C 1
ATOM 580 O O . GLU A 1 80 ? 1.337 -20.388 -16.007 1.00 25.14 493 GLU A O 1
ATOM 586 N N . GLU A 1 81 ? 3.237 -21.533 -16.360 1.00 26.31 494 GLU A N 1
ATOM 587 C CA . GLU A 1 81 ? 3.638 -21.509 -14.967 1.00 24.07 494 GLU A CA 1
ATOM 588 C C . GLU A 1 81 ? 4.108 -20.107 -14.555 1.00 22.96 494 GLU A C 1
ATOM 589 O O . GLU A 1 81 ? 4.852 -19.466 -15.263 1.00 23.57 494 GLU A O 1
ATOM 595 N N . VAL A 1 82 ? 3.642 -19.643 -13.406 1.00 20.92 495 VAL A N 1
ATOM 596 C CA . VAL A 1 82 ? 4.066 -18.390 -12.807 1.00 19.79 495 VAL A CA 1
ATOM 597 C C . VAL A 1 82 ? 4.873 -18.729 -11.555 1.00 18.92 495 VAL A C 1
ATOM 598 O O . VAL A 1 82 ? 4.416 -19.464 -10.683 1.00 20.14 495 VAL A O 1
ATOM 602 N N . THR A 1 83 ? 6.090 -18.191 -11.475 1.00 18.26 496 THR A N 1
ATOM 603 C CA . THR A 1 83 ? 6.955 -18.329 -10.308 1.00 17.57 496 THR A C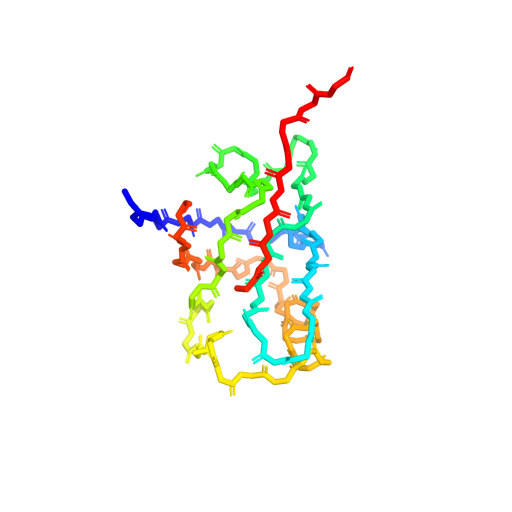A 1
ATOM 604 C C . THR A 1 83 ? 7.123 -16.935 -9.697 1.00 18.21 496 THR A C 1
ATOM 605 O O . THR A 1 83 ? 7.558 -15.998 -10.357 1.00 19.39 496 THR A O 1
ATOM 609 N N . ILE A 1 84 ? 6.775 -16.811 -8.429 1.00 20.17 497 ILE A N 1
ATOM 610 C CA . ILE A 1 84 ? 6.905 -15.580 -7.697 1.00 18.71 497 ILE A CA 1
ATOM 611 C C . ILE A 1 84 ? 7.798 -15.806 -6.478 1.00 20.43 497 ILE A C 1
ATOM 612 O O . ILE A 1 84 ? 7.548 -16.696 -5.665 1.00 23.70 497 ILE A O 1
ATOM 617 N N . LEU A 1 85 ? 8.849 -15.008 -6.386 1.00 20.17 498 LEU A N 1
ATOM 618 C CA . LEU A 1 85 ? 9.667 -14.887 -5.188 1.00 19.79 498 LEU A CA 1
ATOM 619 C C . LEU A 1 85 ? 9.165 -13.670 -4.437 1.00 18.66 498 LEU A C 1
ATOM 620 O O . LEU A 1 85 ? 9.179 -12.566 -4.951 1.00 18.94 498 LEU A O 1
ATOM 625 N N . ALA A 1 86 ? 8.710 -13.905 -3.219 1.00 18.95 499 ALA A N 1
ATOM 626 C CA . ALA A 1 86 ? 8.175 -12.876 -2.366 1.00 21.54 499 ALA A CA 1
ATOM 627 C C . ALA A 1 86 ? 8.866 -12.840 -1.017 1.00 22.90 499 ALA A C 1
ATOM 628 O O . ALA A 1 86 ? 9.350 -13.840 -0.532 1.00 26.23 499 ALA A O 1
ATOM 630 N N . GLN A 1 87 ? 8.824 -11.676 -0.393 1.00 24.58 500 GLN A N 1
ATOM 631 C CA . GLN A 1 87 ? 9.413 -11.459 0.930 1.00 23.84 500 GLN A CA 1
ATOM 632 C C . GLN A 1 87 ? 8.301 -11.090 1.862 1.00 28.37 500 GLN A C 1
ATOM 633 O O . GLN A 1 87 ? 7.510 -10.220 1.550 1.00 28.62 500 GLN A O 1
ATOM 639 N N . LYS A 1 88 ? 8.226 -11.798 2.983 1.00 32.19 501 LYS A N 1
ATOM 640 C CA . LYS A 1 88 ? 7.051 -11.782 3.852 1.00 40.20 501 LYS A CA 1
ATOM 641 C C . LYS A 1 88 ? 7.113 -10.515 4.649 1.00 37.37 501 LYS A C 1
ATOM 642 O O . LYS A 1 88 ? 8.156 -9.867 4.664 1.00 39.32 501 LYS A O 1
ATOM 648 N N . GLY A 1 95 ? 8.633 -0.366 1.177 1.00 36.59 508 GLY 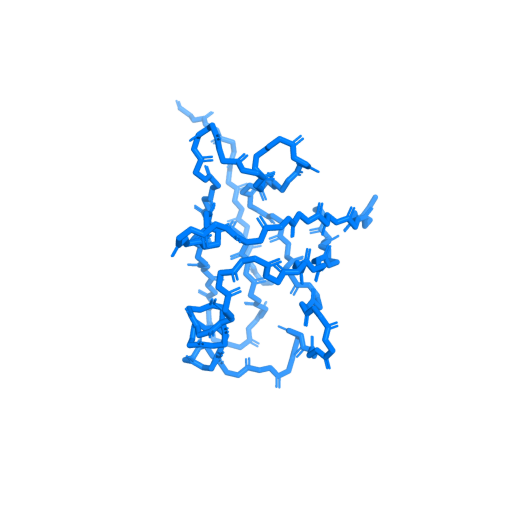A N 1
ATOM 649 C CA . GLY A 1 95 ? 8.158 0.897 1.662 1.00 31.90 508 GLY A CA 1
ATOM 650 C C . GLY A 1 95 ? 6.774 0.827 2.269 1.00 26.82 508 GLY A C 1
ATOM 651 O O . GLY A 1 95 ? 6.422 1.668 3.082 1.00 38.05 508 GLY A O 1
ATOM 652 N N . LEU A 1 96 ? 5.986 -0.181 1.916 1.00 23.90 509 LEU A N 1
ATOM 653 C CA . LEU A 1 96 ? 4.622 -0.241 2.394 1.00 19.89 509 LEU A CA 1
ATOM 654 C C . LEU A 1 96 ? 4.496 -1.126 3.624 1.00 20.67 509 LEU A C 1
ATOM 655 O O . LEU A 1 96 ? 5.207 -2.152 3.735 1.00 25.09 509 LEU A O 1
ATOM 660 N N . TRP A 1 97 ? 3.548 -0.763 4.490 1.00 20.43 510 TRP A N 1
ATOM 661 C CA . TRP A 1 97 ? 3.104 -1.623 5.568 1.00 19.85 510 TRP A CA 1
ATOM 662 C C . TRP A 1 97 ? 1.634 -2.009 5.366 1.00 19.49 510 TRP A C 1
ATOM 663 O O . TRP A 1 97 ? 0.872 -1.271 4.765 1.00 19.27 510 TRP A O 1
ATOM 674 N N . PHE A 1 98 ? 1.263 -3.169 5.918 1.00 21.17 511 PHE A N 1
ATOM 675 C CA . PHE A 1 98 ? -0.087 -3.696 5.862 1.00 20.09 511 PHE A CA 1
ATOM 676 C C . PHE A 1 98 ? -0.475 -4.230 7.243 1.00 21.78 511 PHE A C 1
ATOM 677 O O . PHE A 1 98 ? 0.268 -5.023 7.847 1.00 23.35 511 PHE A O 1
ATOM 685 N N . SER A 1 99 ? -1.635 -3.825 7.729 1.00 19.30 512 SER A N 1
ATOM 686 C CA . SER A 1 99 ? -2.148 -4.338 8.994 1.00 18.98 512 SER A CA 1
ATOM 687 C C . SER A 1 99 ? -2.777 -5.693 8.786 1.00 22.32 512 SER A C 1
ATOM 688 O O . SER A 1 99 ? -3.028 -6.103 7.665 1.00 21.97 512 SER A O 1
ATOM 691 N N . ASP A 1 100 ? -3.056 -6.367 9.889 1.00 21.01 513 ASP A N 1
ATOM 692 C CA . ASP A 1 100 ? -3.939 -7.508 9.880 1.00 21.21 513 ASP A CA 1
ATOM 693 C C . ASP A 1 100 ? -5.391 -7.019 9.778 1.00 20.49 513 ASP A C 1
ATOM 694 O O . ASP A 1 100 ? -5.678 -5.833 9.818 1.00 20.38 513 ASP A O 1
ATOM 699 N N . TRP A 1 101 ? -6.333 -7.940 9.616 1.00 21.36 514 TRP A N 1
ATOM 700 C CA . TRP A 1 101 ? -7.744 -7.632 9.725 1.00 21.64 514 TRP A CA 1
ATOM 701 C C . TRP A 1 101 ? -8.039 -7.037 11.104 1.00 22.71 514 TRP A C 1
ATOM 702 O O . TRP A 1 101 ? -7.587 -7.565 12.126 1.00 24.95 514 TRP A O 1
ATOM 713 N N . LEU A 1 102 ? -8.804 -5.939 11.100 1.00 20.35 515 LEU A N 1
ATOM 714 C CA . LEU A 1 102 ? -9.192 -5.192 12.284 1.00 23.17 515 LEU A CA 1
ATOM 715 C C . LEU A 1 102 ? -10.700 -5.193 12.376 1.00 26.59 515 LEU A C 1
ATOM 716 O O . LEU A 1 102 ? -11.230 -4.887 13.468 1.00 35.77 515 LEU A O 1
#

GO terms:
  GO:0070160 tight junction (C, IDA)
  GO:0005886 plasma membrane (C, IDA)
  GO:0032991 protein-containing complex (C, IDA)
  GO:0034334 adherens junction maintenance (P, IMP)
  GO:0070160 tight junction (C, IMP)
  GO:0043066 negative regulation of apoptotic process (P, IMP)
  GO:0045216 cell-cell junction organization (P, IMP)
  GO:1903672 positive regulation of sprouting angiogenesis (P, IMP)
  GO:1905605 positive regulation of blood-brain barrier permeability (P, IMP)
  GO:0051493 regulation of cytoskeleton organization (P, IMP)
  GO:0030036 actin cytoskeleton organization (P, IMP)
  GO:0030335 positive regulation of cell migration (P, IMP)
  GO:0031032 actomyosin structure organization (P, IMP)
  GO:2000049 positive regulation of cell-cell adhesion mediated by cadherin (P, IMP)
  GO:2000810 regulation of bicellular tight junction assembly (P, IMP)
  GO:0150105 protein localization to cell-cell junction (P, IMP)
  GO:1901888 regulation of ce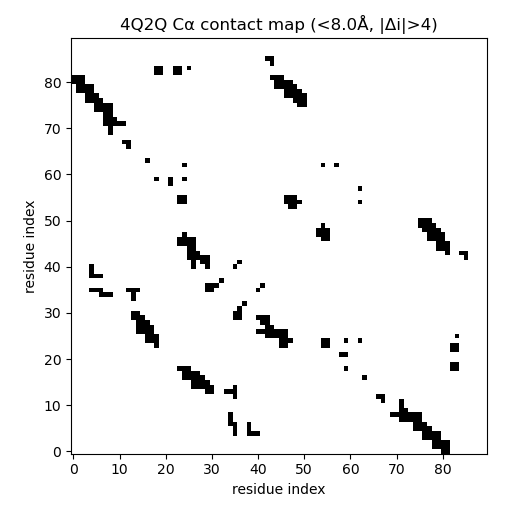ll junction assembly (P, IMP)
  GO:1902396 protein localization to bicellular tight junction (P, IMP)
  GO:0071896 protein localization to adherens junction (P, IMP)
  GO:0008284 positive regulation of cell population proliferation (P, IMP)

Nearest PDB structures (foldseek):
  4q2q-assembly1_A-2  TM=6.627E-01  e=3.832E-18  Homo sapiens
  3shu-assembly1_A  TM=9.579E-01  e=2.094E-12  Homo sapiens
  3tsz-assembly1_A  TM=9.724E-01  e=9.979E-12  Homo sapiens
  3tsv-assembly1_A  TM=9.609E-01  e=9.979E-12  Homo sapiens
  3tsw-assembly5_A  TM=9.523E-01  e=5.813E-12  Homo sapiens

Solvent-accessible surface area: 6092 Å² total; per-residue (Å²): 109,108,71,106,2,123,9,124,7,14,122,75,14,7,30,171,47,32,44,52,144,128,63,16,18,11,0,21,11,40,114,144,138,11,62,0,37,172,69,22,6,111,98,22,8,35,0,27,80,0,25,154,42,74,1,60,123,19,128,180,102,94,0,64,114,47,7,121,117,20,79,127,37,67,74,0,24,0,44,0,61,147,81,52,215,65,69,124,252,209

Secondary structure (DSSP, 8-state):
-EEEEEEE--SS--EEEEE-SSS-EEEEEE-TTSHHHHTT--TTPEEEEETTEETTSS-HHHHHHHHHHSPTT-EEEEEEE-----PPP-

Radius of gyration: 12.17 Å; Cα contacts (8 Å, |Δi|>4): 174; chains: 1; bounding box: 23×29×33 Å

Sequence (90 aa):
SMKLVKFRKGDSSVVGLLRLAGGNDVGIFVAGVLEDSPAAKEGLEEGDQILRVNNVDFTNIIREEEAVLFLLDLPKGEEVTILAQKGLWFSDWL

InterPro domains:
  IPR000906 ZU5 domain [PF00791] (1637-1720)
  IPR000906 ZU5 domain [PS51145] (1634-1748)
  IPR000906 ZU5 domain [SM00218] (1632-1738)
  IPR001452 SH3 domain [PF07653] (520-582)
  IPR001452 SH3 domain [PS50002] (516-584)
  IPR001478 PDZ domain [PF00595] (23-106)
  IPR001478 PDZ domain [PF00595] (187-261)
  IPR001478 PDZ domain [PF00595] (428-499)
  IPR001478 PDZ domain [PS50106] (23-110)
  IPR001478 PDZ domain [PS50106] (186-264)
  IPR001478 PDZ domain [PS50106] (421-502)
  IPR001478 PDZ domain [SM00228] (32-110)
  IPR001478 PDZ domain [SM00228] (196-264)
  IPR001478 PDZ domain [SM00228] (431-504)
  IPR005417 Tight junction protein ZO [PR01597] (250-272)
  IPR005417 Tight junction protein ZO [PR01597] (598-609)
  IPR005417 Tight junction protein ZO [PR01597] (834-844)
  IPR005417 Tight junction protein ZO [PR01597] (867-881)
  IPR005418 Tight junction protein ZO-1 [PR01598] (344-365)
  IPR005418 Tight junction protein ZO-1 [PR01598] (367-392)

CATH classification: 2.30.42.10

B-factor: mean 26.21, std 8.67, range [14.99, 57.32]

Organism: Homo sapiens (NCBI:txid9606)